Protein AF-A0A7S3XJZ7-F1 (afdb_monomer_lite)

Secondary structure (DSSP, 8-state):
-EEEEEEEESEEEEEEE-S--SSPP--HHHIIIIIEEEEEEESSEEEEEEE-SS--GGG---SEEEEEE-SS-EEEEEEES-TTT-EEEEEEE--S-----S--SS---TTS-GGG----TTS---PPP-

Radius of gyration: 18.05 Å; chains: 1; bounding box: 37×37×52 Å

Sequence (130 aa):
MGGVVLVKKGKVMIHVMHDFTVKPIRTQKFIDCDWLRMKEAETPFTNYTVFVTNPPADLDLRSIHTHGFNDKMAGHYHYDTTPLRVEYECYLQLADSIYRVDRAPQEADFQMDIRSRESNTTAKSWTPEP

pLDDT: mean 88.68, std 15.03, range [42.38, 98.75]

Foldseek 3Di:
DWDKKWWAAAKFKFWDFDPDDPDDDQDPCCVVPPGIDIDIGGDRKMKIKDADDPDDPVLPDDRIWMWIDDPPDTHTTDGGPGVVIIDMDDDDDDDPDDDRDPDDPDDDDSPDDPVPDPDPPPPPPDDDDD

Structure (mmCIF, N/CA/C/O backbone):
data_AF-A0A7S3XJZ7-F1
#
_entry.id   AF-A0A7S3XJZ7-F1
#
loop_
_atom_site.group_PDB
_atom_site.id
_atom_site.type_symbol
_atom_site.label_atom_id
_atom_site.label_alt_id
_atom_site.label_comp_id
_atom_site.label_asym_id
_atom_site.label_entity_id
_atom_site.label_seq_id
_atom_site.pdbx_PDB_ins_code
_atom_site.Cartn_x
_atom_site.Cartn_y
_atom_site.Cartn_z
_atom_site.occupancy
_atom_site.B_iso_or_equiv
_atom_site.auth_seq_id
_atom_site.auth_comp_id
_atom_site.auth_asym_id
_atom_site.auth_atom_id
_atom_site.pdbx_PDB_model_num
ATOM 1 N N . MET A 1 1 ? -2.131 -14.063 -1.229 1.00 95.50 1 MET A N 1
ATOM 2 C CA . MET A 1 1 ? -3.218 -13.899 -0.240 1.00 95.50 1 MET A CA 1
ATOM 3 C C . MET A 1 1 ? -3.886 -12.564 -0.507 1.00 95.50 1 MET A C 1
ATOM 5 O O . MET A 1 1 ? -3.226 -11.651 -0.995 1.00 95.50 1 MET A O 1
ATOM 9 N N . GLY A 1 2 ? -5.173 -12.441 -0.218 1.00 97.94 2 GLY A N 1
ATOM 10 C CA . GLY A 1 2 ? -5.851 -11.155 -0.286 1.00 97.94 2 GLY A CA 1
ATOM 11 C C . GLY A 1 2 ? -7.167 -11.172 0.470 1.00 97.94 2 GLY A C 1
ATOM 12 O O . GLY A 1 2 ? -7.586 -12.214 0.975 1.00 97.94 2 GLY A O 1
ATOM 13 N N . GLY A 1 3 ? -7.798 -10.011 0.566 1.00 98.31 3 GLY A N 1
ATOM 14 C CA . GLY A 1 3 ? -9.083 -9.863 1.233 1.00 98.31 3 GLY A CA 1
ATOM 15 C C . GLY A 1 3 ? -9.304 -8.448 1.739 1.00 98.31 3 GLY A C 1
ATOM 16 O O . GLY A 1 3 ? -8.773 -7.487 1.176 1.00 98.31 3 GLY A O 1
ATOM 17 N N . VAL A 1 4 ? -10.097 -8.335 2.800 1.00 98.62 4 VAL A N 1
ATOM 18 C CA . VAL A 1 4 ? -10.524 -7.058 3.374 1.00 98.62 4 VAL A CA 1
ATOM 19 C C . VAL A 1 4 ? -9.865 -6.848 4.731 1.00 98.62 4 VAL A C 1
ATOM 21 O O . VAL A 1 4 ? -9.832 -7.754 5.562 1.00 98.62 4 VAL A O 1
ATOM 24 N N . VAL A 1 5 ? -9.364 -5.637 4.964 1.00 98.50 5 VAL A N 1
ATOM 25 C CA . VAL A 1 5 ? -8.809 -5.191 6.244 1.00 98.50 5 VAL A CA 1
ATOM 26 C C . VAL A 1 5 ? -9.515 -3.910 6.669 1.00 98.50 5 VAL A C 1
ATOM 28 O O . VAL A 1 5 ? -9.331 -2.855 6.062 1.00 98.50 5 VAL A O 1
ATOM 31 N N . LEU A 1 6 ? -10.313 -3.991 7.726 1.00 98.69 6 LEU A N 1
ATOM 32 C CA . LEU A 1 6 ? -10.953 -2.848 8.357 1.00 98.69 6 LEU A CA 1
ATOM 33 C C . LEU A 1 6 ? -10.039 -2.282 9.445 1.00 98.69 6 LEU A C 1
ATOM 35 O O . LEU A 1 6 ? -9.756 -2.950 10.438 1.00 98.69 6 LEU A O 1
ATOM 39 N N . VAL A 1 7 ? -9.619 -1.027 9.294 1.00 98.56 7 VAL A N 1
ATOM 40 C CA . VAL A 1 7 ? -8.995 -0.270 10.385 1.00 98.56 7 VAL A CA 1
ATOM 41 C C . VAL A 1 7 ? -10.118 0.359 11.197 1.00 98.56 7 VAL A C 1
ATOM 43 O O . VAL A 1 7 ? -10.741 1.321 10.752 1.00 98.56 7 VAL A O 1
ATOM 46 N N . LYS A 1 8 ? -10.425 -0.216 12.361 1.00 98.31 8 LYS A N 1
ATOM 47 C CA . LYS A 1 8 ? -11.577 0.156 13.201 1.00 98.31 8 LYS A CA 1
ATOM 48 C C . LYS A 1 8 ? -11.336 1.438 13.984 1.00 98.31 8 LYS A C 1
ATOM 50 O O . LYS A 1 8 ? -12.266 2.215 14.184 1.00 98.31 8 LYS A O 1
ATOM 55 N N . LYS A 1 9 ? -10.100 1.633 14.450 1.00 98.12 9 LYS A N 1
ATOM 56 C CA . LYS A 1 9 ? -9.674 2.785 15.252 1.00 98.12 9 LYS A CA 1
ATOM 57 C C . LYS A 1 9 ? -8.309 3.274 14.807 1.00 98.12 9 LYS A C 1
ATOM 59 O O . LYS A 1 9 ? -7.492 2.497 14.320 1.00 98.12 9 LYS A O 1
ATOM 64 N N . GLY A 1 10 ? -8.055 4.555 15.049 1.00 97.62 10 GLY A N 1
ATOM 65 C CA . GLY A 1 10 ? -6.806 5.215 14.705 1.00 97.62 10 GLY A CA 1
ATOM 66 C C . GLY A 1 10 ? -6.922 6.069 13.449 1.00 97.62 10 GLY A C 1
ATOM 67 O O . GLY A 1 10 ? -7.995 6.588 13.142 1.00 97.62 10 GLY A O 1
ATOM 68 N N . LYS A 1 11 ? -5.804 6.243 12.755 1.00 98.38 11 LYS A N 1
ATOM 69 C CA . LYS A 1 11 ? -5.710 6.991 11.503 1.00 98.38 11 LYS A CA 1
ATOM 70 C C . LYS A 1 11 ? -4.736 6.311 10.564 1.00 98.38 11 LYS A C 1
ATOM 72 O O . LYS A 1 11 ? -3.843 5.596 11.018 1.00 98.38 11 LYS A O 1
ATOM 77 N N . VAL A 1 12 ? -4.900 6.554 9.272 1.00 98.44 12 VAL A N 1
ATOM 78 C CA . VAL A 1 12 ? -4.075 5.944 8.230 1.00 98.44 12 VAL A CA 1
ATOM 79 C C . VAL A 1 12 ? -3.476 7.003 7.322 1.00 98.44 12 VAL A C 1
ATOM 81 O O . VAL A 1 12 ? -4.133 7.984 6.979 1.00 98.44 12 VAL A O 1
ATOM 84 N N . MET A 1 13 ? -2.229 6.796 6.916 1.00 98.50 13 MET A N 1
ATOM 85 C CA . MET A 1 13 ? -1.606 7.552 5.842 1.00 98.50 13 MET A CA 1
ATOM 86 C C . MET A 1 13 ? -1.963 6.893 4.513 1.00 98.50 13 MET A C 1
ATOM 88 O O . MET A 1 13 ? -1.696 5.708 4.300 1.00 98.50 13 MET A O 1
ATOM 92 N N . ILE A 1 14 ? -2.548 7.675 3.614 1.00 98.44 14 ILE A N 1
ATOM 93 C CA . ILE A 1 14 ? -2.873 7.265 2.252 1.00 98.44 14 ILE A CA 1
ATOM 94 C C . ILE A 1 14 ? -2.269 8.233 1.243 1.00 98.44 14 ILE A C 1
ATOM 96 O O . ILE A 1 14 ? -1.916 9.364 1.578 1.00 98.44 14 ILE A O 1
ATOM 100 N N . HIS A 1 15 ? -2.198 7.811 -0.013 1.00 98.06 15 HIS A N 1
ATOM 101 C CA . HIS A 1 15 ? -1.905 8.712 -1.117 1.00 98.06 15 HIS A CA 1
ATOM 102 C C . HIS A 1 15 ? -2.910 8.586 -2.255 1.00 98.06 15 HIS A C 1
ATOM 104 O O . HIS A 1 15 ? -3.511 7.533 -2.476 1.00 98.06 15 HIS A O 1
ATOM 110 N N . VAL A 1 16 ? -3.035 9.670 -3.014 1.00 97.56 16 VAL A N 1
ATOM 111 C CA . VAL A 1 16 ? -3.674 9.686 -4.331 1.00 97.56 16 VAL A CA 1
ATOM 112 C C . VAL A 1 16 ? -2.664 10.240 -5.332 1.00 97.56 16 VAL A C 1
ATOM 114 O O . VAL A 1 16 ? -1.893 11.147 -5.008 1.00 97.56 16 VAL A O 1
ATOM 117 N N . MET A 1 17 ? -2.634 9.670 -6.533 1.00 94.75 17 MET A N 1
ATOM 118 C CA . MET A 1 17 ? -1.783 10.164 -7.615 1.00 94.75 17 MET A CA 1
ATOM 119 C C . MET A 1 17 ? -2.316 11.505 -8.135 1.00 94.75 17 MET A C 1
ATOM 121 O O . MET A 1 17 ? -3.528 11.706 -8.219 1.00 94.75 17 MET A O 1
ATOM 125 N N . HIS A 1 18 ? -1.420 12.425 -8.486 1.00 92.31 18 HIS A N 1
ATOM 126 C CA . HIS A 1 18 ? -1.781 13.592 -9.290 1.00 92.31 18 HIS A CA 1
ATOM 127 C C . HIS A 1 18 ? -1.967 13.178 -10.762 1.00 92.31 18 HIS A C 1
ATOM 129 O O . HIS A 1 18 ? -1.545 12.094 -11.167 1.00 92.31 18 HIS A O 1
ATOM 135 N N . ASP A 1 19 ? -2.543 14.063 -11.577 1.00 92.81 19 ASP A N 1
ATOM 136 C CA . ASP A 1 19 ? -2.458 14.030 -13.041 1.00 92.81 19 ASP A CA 1
ATOM 137 C C . ASP A 1 19 ? -1.077 13.591 -13.545 1.00 92.81 19 ASP A C 1
ATOM 139 O O . ASP A 1 19 ? -0.034 13.890 -12.947 1.00 92.81 19 ASP A O 1
ATOM 143 N N . PHE A 1 20 ? -1.080 12.899 -14.682 1.00 90.75 20 PHE A N 1
ATOM 144 C CA . PHE A 1 20 ? 0.146 12.461 -15.329 1.00 90.75 20 PHE A CA 1
ATOM 145 C C . PHE A 1 20 ? 1.053 13.643 -15.670 1.00 90.75 20 PHE A C 1
ATOM 147 O O . PHE A 1 20 ? 0.615 14.714 -16.094 1.00 90.75 20 PHE A O 1
ATOM 154 N N . THR A 1 21 ? 2.353 13.429 -15.502 1.00 89.19 21 THR A N 1
ATOM 155 C CA . THR A 1 21 ? 3.352 14.444 -15.800 1.00 89.19 21 THR A CA 1
ATOM 156 C C . THR A 1 21 ? 3.565 14.569 -17.306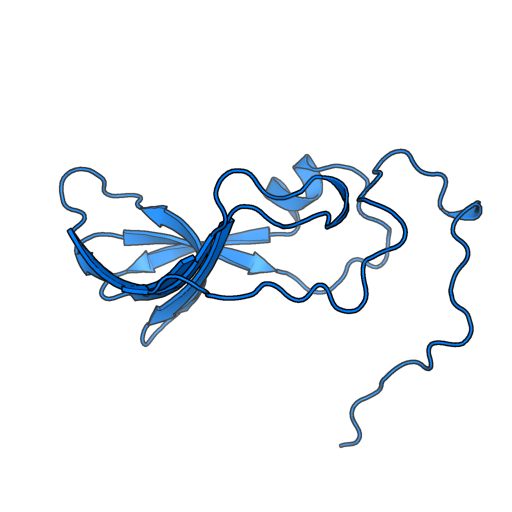 1.00 89.19 21 THR A C 1
ATOM 158 O O . THR A 1 21 ? 3.654 13.579 -18.027 1.00 89.19 21 THR A O 1
ATOM 161 N N . VAL A 1 22 ? 3.731 15.802 -17.792 1.00 88.62 22 VAL A N 1
ATOM 162 C CA . VAL A 1 22 ? 4.078 16.060 -19.204 1.00 88.62 22 VAL A CA 1
ATOM 163 C C . VAL A 1 22 ? 5.496 15.576 -19.525 1.00 88.62 22 VAL A C 1
ATOM 165 O O . VAL A 1 22 ? 5.791 15.145 -20.637 1.00 88.62 22 VAL A O 1
ATOM 168 N N . LYS A 1 23 ? 6.399 15.662 -18.543 1.00 86.31 23 LYS A N 1
ATOM 169 C CA . LYS A 1 23 ? 7.779 15.184 -18.654 1.00 86.31 23 LYS A CA 1
ATOM 170 C C . LYS A 1 23 ? 7.927 13.853 -17.918 1.00 86.31 23 LYS A C 1
ATOM 172 O O . LYS A 1 23 ? 7.256 13.657 -16.906 1.00 86.31 23 LYS A O 1
ATOM 177 N N . PRO A 1 24 ? 8.823 12.962 -18.368 1.00 87.25 24 PRO A N 1
ATOM 178 C CA . PRO A 1 24 ? 9.092 11.715 -17.663 1.00 87.25 24 PRO A CA 1
ATOM 179 C C . PRO A 1 24 ? 9.551 11.977 -16.234 1.00 87.25 24 PRO A C 1
ATOM 181 O O . PRO A 1 24 ? 10.362 12.875 -15.994 1.00 87.25 24 PRO A O 1
ATOM 184 N N . ILE A 1 25 ? 9.076 11.153 -15.308 1.00 88.75 25 ILE A N 1
ATOM 185 C CA . ILE A 1 25 ? 9.571 11.140 -13.938 1.00 88.75 25 ILE A CA 1
ATOM 186 C C . ILE A 1 25 ? 10.964 10.502 -13.933 1.00 88.75 25 ILE A C 1
ATOM 188 O O . ILE A 1 25 ? 11.171 9.435 -14.506 1.00 88.75 25 ILE A O 1
ATOM 192 N N . ARG A 1 26 ? 11.931 11.188 -13.319 1.00 89.25 26 ARG A N 1
ATOM 193 C CA . ARG A 1 26 ? 13.358 10.818 -13.345 1.00 89.25 26 ARG A CA 1
ATOM 194 C C . ARG A 1 26 ? 13.924 10.430 -11.987 1.00 89.25 26 ARG A C 1
ATOM 196 O O . ARG A 1 26 ? 15.106 10.132 -11.898 1.00 89.25 26 ARG A O 1
ATOM 203 N N . THR A 1 27 ? 13.137 10.495 -10.918 1.00 91.19 27 THR A N 1
ATOM 204 C CA . THR A 1 27 ? 13.597 10.102 -9.584 1.00 91.19 27 THR A CA 1
ATOM 205 C C . THR A 1 27 ? 12.441 9.569 -8.753 1.00 91.19 27 THR A C 1
ATOM 207 O O . THR A 1 27 ? 11.316 10.060 -8.859 1.00 91.19 27 THR A O 1
ATOM 210 N N . GLN A 1 28 ? 12.746 8.627 -7.860 1.00 91.88 28 GLN A N 1
ATOM 211 C CA . GLN A 1 28 ? 11.802 8.179 -6.838 1.00 91.88 28 GLN A CA 1
ATOM 212 C C . GLN A 1 28 ? 11.394 9.336 -5.914 1.00 91.88 28 GLN A C 1
ATOM 214 O O . GLN A 1 28 ? 10.224 9.489 -5.589 1.00 91.88 28 GLN A O 1
ATOM 219 N N . LYS A 1 29 ? 12.337 10.228 -5.580 1.00 94.12 29 LYS A N 1
ATOM 220 C CA . LYS A 1 29 ? 12.064 11.417 -4.763 1.00 94.12 29 LYS A CA 1
ATOM 221 C C . LYS A 1 29 ? 10.954 12.293 -5.352 1.00 94.12 29 LYS A C 1
ATOM 223 O O . LYS A 1 29 ? 10.117 12.774 -4.601 1.00 94.12 29 LYS A O 1
ATOM 228 N N . PHE A 1 30 ? 10.928 12.485 -6.671 1.00 94.00 30 PHE A N 1
ATOM 229 C CA . PHE A 1 30 ? 9.863 13.259 -7.310 1.00 94.00 30 PHE A CA 1
ATOM 230 C C . PHE A 1 30 ? 8.493 12.583 -7.149 1.00 94.00 30 PHE A C 1
ATOM 232 O O . PHE A 1 30 ? 7.501 13.258 -6.891 1.00 94.00 30 PHE A O 1
ATOM 239 N N . ILE A 1 31 ? 8.434 11.249 -7.256 1.00 93.94 31 ILE A N 1
ATOM 240 C CA . ILE A 1 31 ? 7.205 10.485 -6.990 1.00 93.94 31 ILE A CA 1
ATOM 241 C C . ILE A 1 31 ? 6.739 10.766 -5.561 1.00 93.94 31 ILE A C 1
ATOM 243 O O . ILE A 1 31 ? 5.620 11.233 -5.361 1.00 93.94 31 ILE A O 1
ATOM 247 N N . ASP A 1 32 ? 7.618 10.534 -4.590 1.00 93.19 32 ASP A N 1
ATOM 248 C CA . ASP A 1 32 ? 7.256 10.523 -3.174 1.00 93.19 32 ASP A CA 1
ATOM 249 C C . ASP A 1 32 ? 6.973 11.922 -2.608 1.00 93.19 32 ASP A C 1
ATOM 251 O O . ASP A 1 32 ? 6.124 12.069 -1.730 1.00 93.19 32 ASP A O 1
ATOM 255 N N . CYS A 1 33 ? 7.691 12.947 -3.077 1.00 91.88 33 CYS A N 1
ATOM 256 C CA . CYS A 1 33 ? 7.621 14.300 -2.521 1.00 91.88 33 CYS A CA 1
ATOM 257 C C . CYS A 1 33 ? 6.744 15.260 -3.330 1.00 91.88 33 CYS A C 1
ATOM 259 O O . CYS A 1 33 ? 6.134 16.147 -2.736 1.00 91.88 33 CYS A O 1
ATOM 261 N N . ASP A 1 34 ? 6.699 15.112 -4.658 1.00 93.19 34 ASP A N 1
ATOM 262 C CA . ASP A 1 34 ? 6.140 16.139 -5.547 1.00 93.19 34 ASP A CA 1
ATOM 263 C C . ASP A 1 34 ? 4.883 15.668 -6.295 1.00 93.19 34 ASP A C 1
ATOM 265 O O . ASP A 1 34 ? 3.996 16.475 -6.581 1.00 93.19 34 ASP A O 1
ATOM 269 N N . TRP A 1 35 ? 4.783 14.374 -6.619 1.00 94.69 35 TRP A N 1
ATOM 270 C CA . TRP A 1 35 ? 3.679 13.838 -7.423 1.00 94.69 35 TRP A CA 1
ATOM 271 C C . TRP A 1 35 ? 2.583 13.166 -6.591 1.00 94.69 35 TRP A C 1
ATOM 273 O O . TRP A 1 35 ? 1.395 13.379 -6.844 1.00 94.69 35 TRP A O 1
ATOM 283 N N . LEU A 1 36 ? 2.949 12.365 -5.588 1.00 96.44 36 LEU A N 1
ATOM 284 C CA . LEU A 1 36 ? 1.974 11.717 -4.718 1.00 96.44 36 LEU A CA 1
ATOM 285 C C . LEU A 1 36 ? 1.405 12.707 -3.698 1.00 96.44 36 LEU A C 1
ATOM 287 O O . LEU A 1 36 ? 2.122 13.355 -2.938 1.00 96.44 36 LEU A O 1
ATOM 291 N N . ARG A 1 37 ? 0.074 12.791 -3.633 1.00 96.19 37 ARG A N 1
ATOM 292 C CA . ARG A 1 37 ? -0.626 13.621 -2.650 1.00 96.19 37 ARG A CA 1
ATOM 293 C C . ARG A 1 37 ? -0.914 12.794 -1.402 1.00 96.19 37 ARG A C 1
ATOM 295 O O . ARG A 1 37 ? -1.924 12.093 -1.343 1.00 96.19 37 ARG A O 1
ATOM 302 N N . MET A 1 38 ? -0.033 12.901 -0.411 1.00 97.19 38 MET A N 1
ATOM 303 C CA . MET A 1 38 ? -0.183 12.238 0.888 1.00 97.19 38 MET A CA 1
ATOM 304 C C . MET A 1 38 ? -1.304 12.887 1.715 1.00 97.19 38 MET A C 1
ATOM 306 O O . MET A 1 38 ? -1.428 14.117 1.767 1.00 97.19 38 MET A O 1
ATOM 310 N N . LYS A 1 39 ? -2.135 12.066 2.360 1.00 97.38 39 LYS A N 1
ATOM 311 C CA . LYS A 1 39 ? -3.252 12.482 3.216 1.00 97.38 39 LYS A CA 1
ATOM 312 C C . LYS A 1 39 ? -3.386 11.540 4.404 1.00 97.38 39 LYS A C 1
ATOM 314 O O . LYS A 1 39 ? -3.310 10.328 4.252 1.00 97.38 39 LYS A O 1
ATOM 319 N N . GLU A 1 40 ? -3.648 12.107 5.574 1.00 98.25 40 GLU A N 1
ATOM 320 C CA . GLU A 1 40 ? -4.071 11.334 6.738 1.00 98.25 40 GLU A CA 1
ATOM 321 C C . GLU A 1 40 ? -5.602 11.209 6.724 1.00 98.25 40 GLU A C 1
ATOM 323 O O . GLU A 1 40 ? -6.303 12.221 6.658 1.00 98.25 40 GLU A O 1
ATOM 328 N N . ALA A 1 41 ? -6.112 9.979 6.763 1.00 98.19 41 ALA A N 1
ATOM 329 C CA . ALA A 1 41 ? -7.536 9.671 6.804 1.00 98.19 41 ALA A CA 1
ATOM 330 C C . ALA A 1 41 ? -7.944 9.113 8.175 1.00 98.19 41 ALA A C 1
ATOM 332 O O . ALA A 1 41 ? -7.209 8.355 8.813 1.00 98.19 41 ALA A O 1
ATOM 333 N N . GLU A 1 42 ? -9.143 9.490 8.617 1.00 98.12 42 GLU A N 1
ATOM 334 C CA . GLU A 1 42 ? -9.751 8.988 9.851 1.00 98.12 42 GLU A CA 1
ATOM 335 C C . GLU A 1 42 ? -10.330 7.577 9.663 1.00 98.12 42 GLU A C 1
ATOM 337 O O . GLU A 1 42 ? -10.656 7.155 8.552 1.00 98.12 42 GLU A O 1
ATOM 342 N N . THR A 1 43 ? -10.495 6.860 10.771 1.00 97.69 43 THR A N 1
ATOM 343 C CA . THR A 1 43 ? -11.149 5.543 10.812 1.00 97.69 43 THR A CA 1
ATOM 344 C C . THR A 1 43 ? -12.642 5.673 11.175 1.00 97.69 43 THR A C 1
ATOM 346 O O . THR A 1 43 ? -13.030 6.696 11.747 1.00 97.69 43 THR A O 1
ATOM 349 N N . PRO A 1 44 ? -13.505 4.687 10.854 1.00 98.25 44 PRO A N 1
ATOM 350 C CA . PRO A 1 44 ? -13.203 3.405 10.211 1.00 98.25 44 PRO A CA 1
ATOM 351 C C . PRO A 1 44 ? -12.723 3.560 8.762 1.00 98.25 44 PRO A C 1
ATOM 353 O O . PRO A 1 44 ? -13.205 4.426 8.037 1.00 98.25 44 PRO A O 1
ATOM 356 N N . PHE A 1 45 ? -11.756 2.738 8.348 1.00 98.69 45 PHE A N 1
ATOM 357 C CA . PHE A 1 45 ? -11.211 2.752 6.986 1.00 98.69 45 PHE A CA 1
ATOM 358 C C . PHE A 1 45 ? -11.115 1.327 6.436 1.00 98.69 45 PHE A C 1
ATOM 360 O O . PHE A 1 45 ? -10.413 0.483 6.997 1.00 98.69 45 PHE A O 1
ATOM 367 N N . THR A 1 46 ? -11.833 1.054 5.349 1.00 98.75 46 THR A N 1
ATOM 368 C CA . THR A 1 46 ? -11.923 -0.277 4.741 1.00 98.75 46 THR A CA 1
ATOM 369 C C . THR A 1 46 ? -10.878 -0.408 3.650 1.00 98.75 46 THR A C 1
ATOM 371 O O . THR A 1 46 ? -10.899 0.343 2.678 1.00 98.75 46 THR A O 1
ATOM 374 N N . ASN A 1 47 ? -9.984 -1.383 3.779 1.00 98.62 47 ASN A N 1
ATOM 375 C CA . ASN A 1 47 ? -8.953 -1.673 2.794 1.00 98.62 47 ASN A CA 1
ATOM 376 C C . ASN A 1 47 ? -9.217 -2.993 2.079 1.00 98.62 47 ASN A C 1
ATOM 378 O O . ASN A 1 47 ? -9.616 -3.975 2.700 1.00 98.62 47 ASN A O 1
ATOM 382 N N . TYR A 1 48 ? -8.878 -3.032 0.799 1.00 98.56 48 TYR A N 1
ATOM 383 C CA . TYR A 1 48 ? -8.674 -4.241 0.021 1.00 98.56 48 TYR A CA 1
ATOM 384 C C . TYR A 1 48 ? -7.177 -4.430 -0.171 1.00 98.56 48 TYR A C 1
ATOM 386 O O . TYR A 1 48 ? -6.492 -3.550 -0.701 1.00 98.56 48 TYR A O 1
ATOM 394 N N . THR A 1 49 ? -6.667 -5.568 0.283 1.00 98.31 49 THR A N 1
ATOM 395 C CA . THR A 1 49 ? -5.238 -5.875 0.240 1.00 98.31 49 THR A CA 1
ATOM 396 C C . THR A 1 49 ? -4.974 -7.115 -0.593 1.00 98.31 49 THR A C 1
ATOM 398 O O . THR A 1 49 ? -5.726 -8.093 -0.539 1.00 98.31 49 THR A O 1
ATOM 401 N N . VAL A 1 50 ? -3.883 -7.075 -1.352 1.00 97.94 50 VAL A N 1
ATOM 402 C CA . VAL A 1 50 ? -3.292 -8.234 -2.014 1.00 97.94 50 VAL A CA 1
ATOM 403 C C . VAL A 1 50 ? -1.811 -8.249 -1.679 1.00 97.94 50 VAL A C 1
ATOM 405 O O . VAL A 1 50 ? -1.122 -7.235 -1.809 1.00 97.94 50 VAL A O 1
ATOM 408 N N . PHE A 1 51 ? -1.315 -9.404 -1.249 1.00 96.38 51 PHE A N 1
ATOM 409 C CA . PHE A 1 51 ? 0.104 -9.598 -0.999 1.00 96.38 51 PHE A CA 1
ATOM 410 C C . PHE A 1 51 ? 0.549 -11.027 -1.300 1.00 96.38 51 PHE A C 1
ATOM 412 O O . PHE A 1 51 ? -0.211 -11.998 -1.181 1.00 96.38 51 PHE A O 1
ATOM 419 N N . VAL A 1 52 ? 1.808 -11.149 -1.704 1.00 95.62 52 VAL A N 1
ATOM 420 C CA . VAL A 1 52 ? 2.460 -12.405 -2.066 1.00 95.62 52 VAL A CA 1
ATOM 421 C C . VAL A 1 52 ? 3.765 -12.530 -1.291 1.00 95.62 52 VAL A C 1
ATOM 423 O O . VAL A 1 52 ? 4.597 -11.627 -1.276 1.00 95.62 52 VAL A O 1
ATOM 426 N N . THR A 1 53 ? 3.940 -13.664 -0.622 1.00 92.94 53 THR A N 1
ATOM 427 C CA . THR A 1 53 ? 5.199 -14.019 0.030 1.00 92.94 53 THR A CA 1
ATOM 428 C C . THR A 1 53 ? 6.038 -14.836 -0.939 1.00 92.94 53 THR A C 1
ATOM 430 O O . THR A 1 53 ? 5.528 -15.805 -1.496 1.00 92.94 53 THR A O 1
ATOM 433 N N . ASN A 1 54 ? 7.311 -14.474 -1.103 1.00 89.25 54 ASN A N 1
ATOM 434 C CA . ASN A 1 54 ? 8.253 -15.154 -1.998 1.00 89.25 54 ASN A CA 1
ATOM 435 C C . ASN A 1 54 ? 7.741 -15.282 -3.455 1.00 89.25 54 ASN A C 1
ATOM 437 O O . ASN A 1 54 ? 7.553 -16.401 -3.940 1.00 89.25 54 ASN A O 1
ATOM 441 N N . PRO A 1 55 ? 7.450 -14.159 -4.146 1.00 87.56 55 PRO A N 1
ATOM 442 C CA . PRO A 1 55 ? 6.953 -14.206 -5.517 1.00 87.56 55 PRO A CA 1
ATOM 443 C C . PRO A 1 55 ? 7.989 -14.830 -6.470 1.00 87.56 55 PRO A C 1
ATOM 445 O O . PRO A 1 55 ? 9.182 -14.547 -6.333 1.00 87.56 55 PRO A O 1
ATOM 448 N N . PRO A 1 56 ? 7.559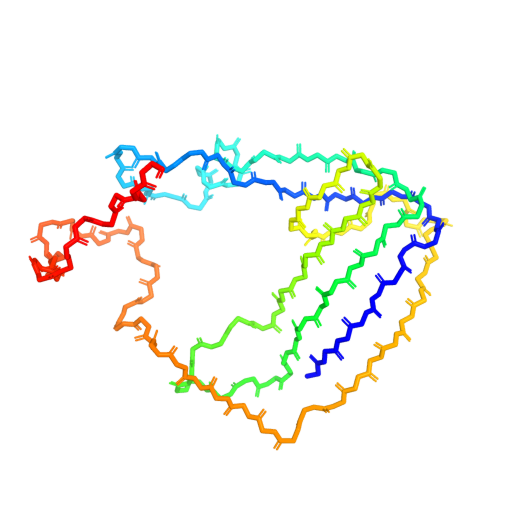 -15.631 -7.463 1.00 86.00 56 PRO A N 1
ATOM 449 C CA . PRO A 1 56 ? 8.434 -16.070 -8.545 1.00 86.00 56 PRO A CA 1
ATOM 450 C C . PRO A 1 56 ? 9.050 -14.872 -9.281 1.00 86.00 56 PRO A C 1
ATOM 452 O O . PRO A 1 56 ? 8.343 -13.930 -9.648 1.00 86.00 56 PRO A O 1
ATOM 455 N N . ALA A 1 57 ? 10.369 -14.901 -9.482 1.00 83.50 57 ALA A N 1
ATOM 456 C CA . ALA A 1 57 ? 11.118 -13.780 -10.057 1.00 83.50 57 ALA A CA 1
ATOM 457 C C . ALA A 1 57 ? 10.734 -13.474 -11.518 1.00 83.50 57 ALA A C 1
ATOM 459 O O . ALA A 1 57 ? 10.821 -12.334 -11.960 1.00 83.50 57 ALA A O 1
ATOM 460 N N . ASP A 1 58 ? 10.277 -14.475 -12.266 1.00 85.62 58 ASP A N 1
ATOM 461 C CA . ASP A 1 58 ? 9.867 -14.364 -13.667 1.00 85.62 58 ASP A CA 1
ATOM 462 C C . ASP A 1 58 ? 8.538 -13.617 -13.866 1.00 85.62 58 ASP A C 1
ATOM 464 O O . ASP A 1 58 ? 8.262 -13.122 -14.964 1.00 85.62 58 ASP A O 1
ATOM 468 N N . LEU A 1 59 ? 7.730 -13.501 -12.809 1.00 88.62 59 LEU A N 1
ATOM 469 C CA . LEU A 1 59 ? 6.415 -12.868 -12.871 1.00 88.62 59 LEU A CA 1
ATOM 470 C C . LEU A 1 59 ? 6.435 -11.358 -12.609 1.00 88.62 59 LEU A C 1
ATOM 472 O O . LEU A 1 59 ? 5.439 -10.704 -12.933 1.00 88.62 59 LEU A O 1
ATOM 476 N N . ASP A 1 60 ? 7.530 -10.810 -12.064 1.00 89.25 60 ASP A N 1
ATOM 477 C CA . ASP A 1 60 ? 7.676 -9.376 -11.756 1.00 89.25 60 ASP A CA 1
ATOM 478 C C . ASP A 1 60 ? 6.423 -8.819 -11.042 1.00 89.25 60 ASP A C 1
ATOM 480 O O . ASP A 1 60 ? 5.617 -8.052 -11.588 1.00 89.25 60 ASP A O 1
ATOM 484 N N . LEU A 1 61 ? 6.172 -9.355 -9.842 1.00 91.25 61 LEU A N 1
ATOM 485 C CA . LEU A 1 61 ? 4.975 -9.071 -9.053 1.00 91.25 61 LEU A CA 1
ATOM 486 C C . LEU A 1 61 ? 5.223 -7.959 -8.035 1.00 91.25 61 LEU A C 1
ATOM 488 O O . LEU A 1 61 ? 6.252 -7.911 -7.363 1.00 91.25 61 LEU A O 1
ATOM 492 N N . ARG A 1 62 ? 4.197 -7.134 -7.808 1.00 92.44 62 ARG A N 1
ATOM 493 C CA . ARG A 1 62 ? 4.151 -6.223 -6.663 1.00 92.44 62 ARG A CA 1
ATOM 494 C C . ARG A 1 62 ? 3.852 -7.019 -5.388 1.00 92.44 62 ARG A C 1
ATOM 496 O O . ARG A 1 62 ? 2.754 -7.547 -5.237 1.00 92.44 62 ARG A O 1
ATOM 503 N N . SER A 1 63 ? 4.811 -7.076 -4.462 1.00 92.88 63 SER A N 1
ATOM 504 C CA . SER A 1 63 ? 4.714 -7.928 -3.262 1.00 92.88 63 SER A CA 1
ATOM 505 C C . SER A 1 63 ? 3.549 -7.589 -2.333 1.00 92.88 63 SER A C 1
ATOM 507 O O . SER A 1 63 ? 2.972 -8.488 -1.727 1.00 92.88 63 SER A O 1
ATOM 509 N N . ILE A 1 64 ? 3.204 -6.306 -2.210 1.00 95.94 64 ILE A N 1
ATOM 510 C CA . ILE A 1 64 ? 2.065 -5.826 -1.426 1.00 95.94 64 ILE A CA 1
ATOM 511 C C . ILE A 1 64 ? 1.457 -4.600 -2.096 1.00 95.94 64 ILE A C 1
ATOM 513 O O . ILE A 1 64 ? 2.171 -3.686 -2.525 1.00 95.94 64 ILE A O 1
ATOM 517 N N . HIS A 1 65 ? 0.131 -4.588 -2.180 1.00 97.94 65 HIS A N 1
ATOM 518 C CA . HIS A 1 65 ? -0.624 -3.459 -2.695 1.00 97.94 65 HIS A CA 1
ATOM 519 C C . HIS A 1 65 ? -1.978 -3.387 -1.993 1.00 97.94 65 HIS A C 1
ATOM 521 O O . HIS A 1 65 ? -2.770 -4.329 -2.050 1.00 97.94 65 HIS A O 1
ATOM 527 N N . THR A 1 66 ? -2.240 -2.260 -1.334 1.00 98.62 66 THR A N 1
ATOM 528 C CA . THR A 1 66 ? -3.443 -2.068 -0.520 1.00 98.62 66 THR A CA 1
ATOM 529 C C . THR A 1 66 ? -4.079 -0.733 -0.861 1.00 98.62 66 THR A C 1
ATOM 531 O O . THR A 1 66 ? -3.437 0.310 -0.764 1.00 98.62 66 THR A O 1
ATOM 534 N N . HIS A 1 67 ? -5.341 -0.754 -1.273 1.00 98.62 67 HIS A N 1
ATOM 535 C CA . HIS A 1 67 ? -6.151 0.448 -1.472 1.00 98.62 67 HIS A CA 1
ATOM 536 C C . HIS A 1 67 ? -7.337 0.401 -0.520 1.00 98.62 67 HIS A C 1
ATOM 538 O O . HIS A 1 67 ? -7.803 -0.677 -0.165 1.00 98.62 67 HIS A O 1
ATOM 544 N N . GLY A 1 68 ? -7.859 1.554 -0.131 1.00 98.38 68 GLY A N 1
ATOM 545 C CA . GLY A 1 68 ? -9.014 1.597 0.749 1.00 98.38 68 GLY A CA 1
ATOM 546 C C . GLY A 1 68 ? -9.776 2.901 0.675 1.00 98.38 68 GLY A C 1
ATOM 547 O O . GLY A 1 68 ? -9.427 3.806 -0.089 1.00 98.38 68 GLY A O 1
ATOM 548 N N . PHE A 1 69 ? -10.844 2.965 1.460 1.00 98.69 69 PHE A N 1
ATOM 549 C CA . PHE A 1 69 ? -11.755 4.095 1.500 1.00 98.69 69 PHE A CA 1
ATOM 550 C C . PHE A 1 69 ? -12.535 4.175 2.818 1.00 98.69 69 PHE A C 1
ATOM 552 O O . PHE A 1 69 ? -12.639 3.210 3.580 1.00 98.69 69 PHE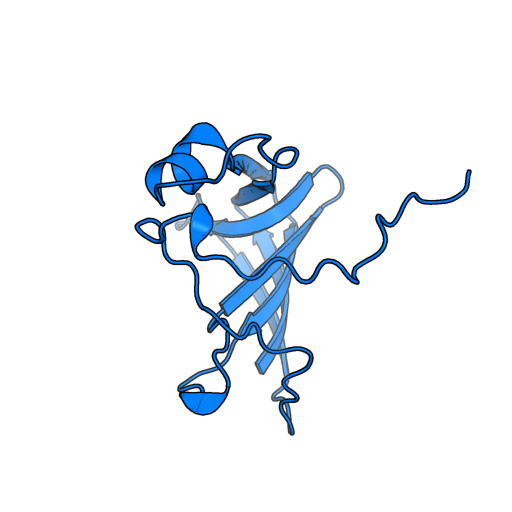 A O 1
ATOM 559 N N . ASN A 1 70 ? -13.120 5.345 3.047 1.00 97.94 70 ASN A N 1
ATOM 560 C CA . ASN A 1 70 ? -14.201 5.612 3.987 1.00 97.94 70 ASN A CA 1
ATOM 561 C C . ASN A 1 70 ? -15.175 6.627 3.352 1.00 97.94 70 ASN A C 1
ATOM 563 O O . ASN A 1 70 ? -15.050 6.961 2.174 1.00 97.94 70 ASN A O 1
ATOM 567 N N . ASP A 1 71 ? -16.103 7.171 4.138 1.00 97.00 71 ASP A N 1
ATOM 568 C CA . ASP A 1 71 ? -17.121 8.114 3.650 1.00 97.00 71 ASP A CA 1
ATOM 569 C C . ASP A 1 71 ? -16.562 9.451 3.121 1.00 97.00 71 ASP A C 1
ATOM 571 O O . ASP A 1 71 ? -17.287 10.223 2.496 1.00 97.00 71 ASP A O 1
ATOM 575 N N . LYS A 1 72 ? -15.292 9.775 3.398 1.00 97.12 72 LYS A N 1
ATOM 576 C CA . LYS A 1 72 ? -14.678 11.079 3.087 1.00 97.12 72 LYS A CA 1
ATOM 577 C C . LYS A 1 72 ? -13.464 10.991 2.168 1.00 97.12 72 LYS A C 1
ATOM 579 O O . LYS A 1 72 ? -13.136 11.975 1.509 1.00 97.12 72 LYS A O 1
ATOM 584 N N . MET A 1 73 ? -12.739 9.877 2.188 1.00 98.06 73 MET A N 1
ATOM 585 C CA . MET A 1 73 ? -11.430 9.733 1.557 1.00 98.06 73 MET A CA 1
ATOM 586 C C . MET A 1 73 ? -11.237 8.319 1.015 1.00 98.06 73 MET A C 1
ATOM 588 O O . MET A 1 73 ? -11.711 7.348 1.595 1.00 98.06 73 MET A O 1
ATOM 592 N N . ALA A 1 74 ? -10.477 8.211 -0.070 1.00 98.06 74 ALA A N 1
ATOM 593 C CA . ALA A 1 74 ? -10.035 6.951 -0.650 1.00 98.06 74 ALA A CA 1
ATOM 594 C C . ALA A 1 74 ? -8.624 7.116 -1.217 1.00 98.06 74 ALA A C 1
ATOM 596 O O . ALA A 1 74 ? -8.218 8.227 -1.564 1.00 98.06 74 ALA A O 1
ATOM 597 N N . GLY A 1 75 ? -7.874 6.023 -1.309 1.00 98.25 75 GLY A N 1
ATOM 598 C CA . GLY A 1 75 ? -6.526 6.062 -1.863 1.00 98.25 75 GLY A CA 1
ATOM 599 C C . GLY A 1 75 ? -5.729 4.790 -1.626 1.00 98.25 75 GLY A C 1
ATOM 600 O O . GLY A 1 75 ? -6.253 3.765 -1.188 1.00 98.25 75 GLY A O 1
ATOM 601 N N . HIS A 1 76 ? -4.439 4.876 -1.928 1.00 98.50 76 HIS A N 1
ATOM 602 C CA . HIS A 1 76 ? -3.464 3.830 -1.661 1.00 98.50 76 HIS A CA 1
ATOM 603 C C . HIS A 1 76 ? -2.984 3.920 -0.213 1.00 98.50 76 HIS A C 1
ATOM 605 O O . HIS A 1 76 ? -2.472 4.961 0.199 1.00 98.50 76 HIS A O 1
ATOM 611 N N . TYR A 1 77 ? -3.134 2.841 0.548 1.00 98.50 77 TYR A N 1
ATOM 612 C CA . TYR A 1 77 ? -2.724 2.751 1.947 1.00 98.50 77 TYR A CA 1
ATOM 613 C C . TYR A 1 77 ? -1.205 2.602 2.077 1.00 98.50 77 TYR A C 1
ATOM 615 O O . TYR A 1 77 ? -0.602 1.799 1.370 1.00 98.50 77 TYR A O 1
ATOM 623 N N . HIS A 1 78 ? -0.605 3.330 3.022 1.00 97.50 78 HIS A N 1
ATOM 624 C CA . HIS A 1 78 ? 0.804 3.177 3.396 1.00 97.50 78 HIS A CA 1
ATOM 625 C C . HIS A 1 78 ? 0.973 2.510 4.765 1.00 97.50 78 HIS A C 1
ATOM 627 O O . HIS A 1 78 ? 1.548 1.429 4.852 1.00 97.50 78 HIS A O 1
ATOM 633 N N . TYR A 1 79 ? 0.498 3.158 5.830 1.00 98.06 79 TYR A N 1
ATOM 634 C CA . TYR A 1 79 ? 0.649 2.713 7.223 1.00 98.06 79 TYR A CA 1
ATOM 635 C C . TYR A 1 79 ? -0.329 3.459 8.142 1.00 98.06 79 TYR A C 1
ATOM 637 O O . TYR A 1 79 ? -0.882 4.490 7.751 1.00 98.06 79 TYR A O 1
ATOM 645 N N . ASP A 1 80 ? -0.539 2.984 9.373 1.00 98.12 80 ASP A N 1
ATOM 646 C CA . ASP A 1 80 ? -1.213 3.788 10.397 1.00 98.12 80 ASP A CA 1
ATOM 647 C C . ASP A 1 80 ? -0.301 4.857 11.002 1.00 98.12 80 ASP A C 1
ATOM 649 O O . ASP A 1 80 ? 0.910 4.688 11.122 1.00 98.12 80 ASP A O 1
ATOM 653 N N . THR A 1 81 ? -0.896 5.977 11.402 1.00 98.38 81 THR A N 1
ATOM 654 C CA . THR A 1 81 ? -0.183 7.089 12.052 1.00 98.38 81 THR A CA 1
ATOM 655 C C . THR A 1 81 ? -0.450 7.154 13.556 1.00 98.38 81 THR A C 1
ATOM 657 O O . THR A 1 81 ? -0.010 8.081 14.237 1.00 98.38 81 THR A O 1
ATOM 660 N N . THR A 1 82 ? -1.166 6.168 14.109 1.00 98.19 82 THR A N 1
ATOM 661 C CA . THR A 1 82 ? -1.531 6.117 15.532 1.00 98.19 82 THR A CA 1
ATOM 662 C C . THR A 1 82 ? -1.302 4.721 16.127 1.00 98.19 82 THR A C 1
ATOM 664 O O . THR A 1 82 ? -2.264 4.086 16.577 1.00 98.19 82 THR A O 1
ATOM 667 N N . PRO A 1 83 ? -0.044 4.252 16.190 1.00 96.88 83 PRO A N 1
ATOM 668 C CA . PRO A 1 83 ? 0.286 2.848 16.457 1.00 96.88 83 PRO A CA 1
ATOM 669 C C . PRO A 1 83 ? -0.134 2.361 17.847 1.00 96.88 83 PRO A C 1
ATOM 671 O O . PRO A 1 83 ? -0.397 1.182 18.042 1.00 96.88 83 PRO A O 1
ATOM 674 N N . LEU A 1 84 ? -0.254 3.264 18.825 1.00 97.94 84 LEU A N 1
ATOM 675 C CA . LEU A 1 84 ? -0.632 2.906 20.197 1.00 97.94 84 LEU A CA 1
ATOM 676 C C . LEU A 1 84 ? -2.121 2.568 20.371 1.00 97.94 84 LEU A C 1
ATOM 678 O O . LEU A 1 84 ? -2.508 2.063 21.420 1.00 97.94 84 LEU A O 1
ATOM 682 N N . ARG A 1 85 ? -2.970 2.898 19.390 1.00 96.69 85 ARG A N 1
ATOM 683 C CA . ARG A 1 85 ? -4.435 2.749 19.492 1.00 96.69 85 ARG A CA 1
ATOM 684 C C . ARG A 1 85 ? -5.091 2.167 18.243 1.00 96.69 85 ARG A C 1
ATOM 686 O O . ARG A 1 85 ? -6.318 2.165 18.155 1.00 96.69 85 ARG A O 1
ATOM 693 N N . VAL A 1 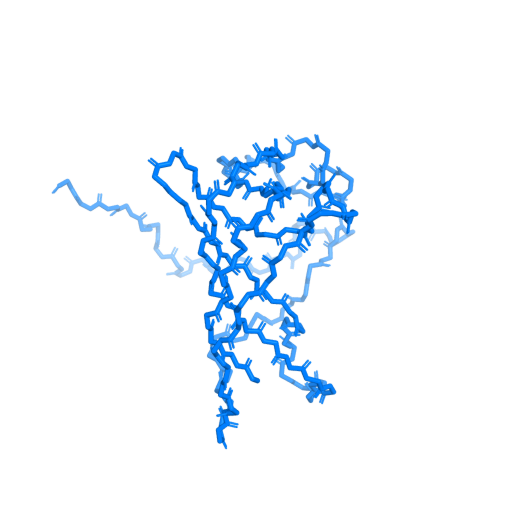86 ? -4.292 1.795 17.246 1.00 98.25 86 VAL A N 1
ATOM 694 C CA . VAL A 1 86 ? -4.809 1.260 15.991 1.00 98.25 86 VAL A CA 1
ATOM 695 C C . VAL A 1 86 ? -5.409 -0.123 16.233 1.00 98.25 86 VAL A C 1
ATOM 697 O O . VAL A 1 86 ? -4.851 -0.934 16.968 1.00 98.25 86 VAL A O 1
ATOM 700 N N . GLU A 1 87 ? -6.564 -0.387 15.630 1.00 98.56 87 GLU A N 1
ATOM 701 C CA . GLU A 1 87 ? -7.235 -1.687 15.705 1.00 98.56 87 GLU A CA 1
ATOM 702 C C . GLU A 1 87 ? -7.562 -2.163 14.292 1.00 98.56 87 GLU A C 1
ATOM 704 O O . GLU A 1 87 ? -8.237 -1.454 13.542 1.00 98.56 87 GLU A O 1
ATOM 709 N N . TYR A 1 88 ? -7.105 -3.366 13.947 1.00 98.44 88 TYR A N 1
ATOM 710 C CA . TYR A 1 88 ? -7.332 -3.995 12.649 1.00 98.44 88 TYR A CA 1
ATOM 711 C C . TYR A 1 88 ? -8.241 -5.216 12.791 1.00 98.44 88 TYR A C 1
ATOM 713 O O . TYR A 1 88 ? -8.072 -6.026 13.701 1.00 98.44 88 TYR A O 1
ATOM 721 N N . GLU A 1 89 ? -9.172 -5.371 11.859 1.00 98.69 89 GLU A N 1
ATOM 722 C CA . GLU A 1 89 ? -9.987 -6.571 11.678 1.00 98.69 89 GLU A CA 1
ATOM 723 C C . GLU A 1 89 ? -9.847 -7.048 10.232 1.00 98.69 89 GLU A C 1
ATOM 725 O O . GLU A 1 89 ? -10.073 -6.285 9.293 1.00 98.69 89 GLU A O 1
ATOM 730 N N . CYS A 1 90 ? -9.420 -8.298 10.051 1.00 98.31 90 CYS A N 1
ATOM 731 C CA . CYS A 1 90 ? -8.974 -8.818 8.761 1.00 98.31 90 CYS A CA 1
ATOM 732 C C . CYS A 1 90 ? -9.769 -10.065 8.371 1.00 98.31 90 CYS A C 1
ATOM 734 O O . CYS A 1 90 ? -9.817 -11.034 9.127 1.00 98.31 90 CYS A O 1
ATOM 736 N N . TYR A 1 91 ? -10.298 -10.072 7.151 1.00 98.44 91 TYR A N 1
ATOM 737 C CA . TYR A 1 91 ? -10.900 -11.238 6.508 1.00 98.44 91 TYR A CA 1
ATOM 738 C C . TYR A 1 91 ? -10.084 -11.557 5.257 1.00 98.44 91 TYR A C 1
ATOM 740 O O . TYR A 1 91 ? -10.194 -10.864 4.245 1.00 98.44 91 TYR A O 1
ATOM 748 N N . LEU A 1 92 ? -9.218 -12.569 5.346 1.00 98.38 92 LEU A N 1
ATOM 749 C CA . LEU A 1 92 ? -8.221 -12.890 4.323 1.00 98.38 92 LEU A CA 1
ATOM 750 C C . LEU A 1 92 ? -8.361 -14.338 3.852 1.00 98.38 92 LEU A C 1
ATOM 752 O O . LEU A 1 92 ? -8.669 -15.224 4.645 1.00 98.38 92 LEU A O 1
ATOM 756 N N . GLN A 1 93 ? -8.066 -14.570 2.574 1.00 97.88 93 GLN A N 1
ATOM 757 C CA . GLN A 1 93 ? -8.105 -15.883 1.936 1.00 97.88 93 GLN A CA 1
ATOM 758 C C . GLN A 1 93 ? -6.820 -16.130 1.129 1.00 97.88 93 GLN A C 1
ATOM 760 O O . GLN A 1 93 ? -6.214 -15.213 0.554 1.00 97.88 93 GLN A O 1
ATOM 765 N N . LEU A 1 94 ? -6.391 -17.393 1.081 1.00 97.38 94 LEU A N 1
ATOM 766 C CA . LEU A 1 94 ? -5.332 -17.843 0.180 1.00 97.38 94 LEU A CA 1
ATOM 767 C C . LEU A 1 94 ? -5.844 -17.897 -1.264 1.00 97.38 94 LEU A C 1
ATOM 769 O O . LEU A 1 94 ? -7.008 -18.196 -1.506 1.00 97.38 94 LEU A O 1
ATOM 773 N N . ALA A 1 95 ? -4.967 -17.592 -2.217 1.00 95.44 95 ALA A N 1
ATOM 774 C CA . ALA A 1 95 ? -5.275 -17.727 -3.634 1.00 95.44 95 ALA A CA 1
ATOM 775 C C . ALA A 1 95 ? -4.680 -19.041 -4.144 1.00 95.44 95 ALA A C 1
ATOM 777 O O . ALA A 1 95 ? -3.501 -19.297 -3.901 1.00 95.44 95 ALA A O 1
ATOM 778 N N . ASP A 1 96 ? -5.471 -19.827 -4.871 1.00 95.56 96 ASP A N 1
ATOM 779 C CA . ASP A 1 96 ? -5.030 -21.111 -5.437 1.00 95.56 96 ASP A CA 1
ATOM 780 C C . ASP A 1 96 ? -4.189 -20.938 -6.708 1.00 95.56 96 ASP A C 1
ATOM 782 O O . ASP A 1 96 ? -3.501 -21.854 -7.153 1.00 95.56 96 ASP A O 1
ATOM 786 N N . SER A 1 97 ? -4.266 -19.773 -7.352 1.00 93.25 97 SER A N 1
ATOM 787 C CA . SER A 1 97 ? -3.578 -19.494 -8.613 1.00 93.25 97 SER A CA 1
ATOM 788 C C . SER A 1 97 ? -3.238 -18.013 -8.743 1.00 93.25 97 SER A C 1
ATOM 790 O O . SER A 1 97 ? -3.919 -17.151 -8.185 1.00 93.25 97 SER A O 1
ATOM 792 N N . ILE A 1 98 ? -2.185 -17.721 -9.508 1.00 92.38 98 ILE A N 1
ATOM 793 C CA . ILE A 1 98 ? -1.746 -16.367 -9.856 1.00 92.38 98 ILE A CA 1
ATOM 794 C C . ILE A 1 98 ? -1.661 -16.288 -11.376 1.00 92.38 98 ILE A C 1
ATOM 796 O O . ILE A 1 98 ? -1.051 -17.144 -12.010 1.00 92.38 98 ILE A O 1
ATOM 800 N N . TYR A 1 99 ? -2.248 -15.242 -11.951 1.00 92.88 99 TYR A N 1
ATOM 801 C CA . TYR A 1 99 ? -2.199 -14.975 -13.383 1.00 92.88 99 TYR A CA 1
ATOM 802 C C . TYR A 1 99 ? -1.488 -13.647 -13.618 1.00 92.88 99 TYR A C 1
ATOM 804 O O . TYR A 1 99 ? -1.906 -12.615 -13.091 1.00 92.88 99 TYR A O 1
ATOM 812 N N . ARG A 1 100 ? -0.417 -13.663 -14.418 1.00 93.12 100 ARG A N 1
ATOM 813 C CA . ARG A 1 100 ? 0.252 -12.444 -14.876 1.00 93.12 100 ARG A CA 1
ATOM 814 C C . ARG A 1 100 ? -0.280 -12.079 -16.254 1.00 93.12 100 ARG A C 1
ATOM 816 O O . ARG A 1 100 ? -0.025 -12.777 -17.228 1.00 93.12 100 ARG A O 1
ATOM 823 N N . VAL A 1 101 ? -1.024 -10.984 -16.316 1.00 93.62 101 VAL A N 1
ATOM 824 C CA . VAL A 1 101 ? -1.560 -10.420 -17.559 1.00 93.62 101 VAL A CA 1
ATOM 825 C C . VAL A 1 101 ? -0.734 -9.191 -17.922 1.00 93.62 101 VAL A C 1
ATOM 827 O O . VAL A 1 101 ? -0.347 -8.445 -17.020 1.00 93.62 101 VAL A O 1
ATOM 830 N N . ASP A 1 102 ? -0.451 -9.026 -19.216 1.00 92.06 102 ASP A N 1
ATOM 831 C CA . ASP A 1 102 ? 0.217 -7.853 -19.798 1.00 92.06 102 ASP A CA 1
ATOM 832 C C . ASP A 1 102 ? 1.437 -7.386 -18.982 1.00 92.06 102 ASP A C 1
ATOM 834 O O . ASP A 1 102 ? 1.481 -6.298 -18.402 1.00 92.06 102 ASP A O 1
ATOM 838 N N . ARG A 1 103 ? 2.418 -8.287 -18.827 1.00 88.31 103 ARG A N 1
ATOM 839 C CA . ARG A 1 103 ? 3.656 -7.960 -18.115 1.00 88.31 103 ARG A CA 1
ATOM 840 C C . ARG A 1 103 ? 4.395 -6.869 -18.886 1.00 88.31 103 ARG A C 1
ATOM 842 O O . ARG A 1 103 ? 4.695 -7.044 -20.065 1.00 88.31 103 ARG A O 1
ATOM 849 N N . ALA A 1 104 ? 4.742 -5.786 -18.192 1.00 84.94 104 ALA A N 1
ATOM 850 C CA . ALA A 1 104 ? 5.574 -4.743 -18.765 1.00 84.94 104 ALA A CA 1
ATOM 851 C C . ALA A 1 104 ? 6.915 -5.353 -19.219 1.00 84.94 104 ALA A C 1
ATOM 853 O O . ALA A 1 104 ? 7.558 -6.054 -18.435 1.00 84.94 104 ALA A O 1
ATOM 854 N N . PRO A 1 105 ? 7.364 -5.095 -20.460 1.00 81.88 105 PRO A N 1
ATOM 855 C CA . PRO A 1 105 ? 8.629 -5.636 -20.958 1.00 81.88 105 PRO A CA 1
ATOM 856 C C . PRO A 1 105 ? 9.845 -4.999 -20.274 1.00 81.88 105 PRO A C 1
ATOM 858 O O . PRO A 1 105 ? 10.966 -5.471 -20.440 1.00 81.88 105 PRO A O 1
ATOM 861 N N . GLN A 1 106 ? 9.627 -3.917 -19.523 1.00 78.25 106 GLN A N 1
ATOM 862 C CA . GLN A 1 106 ? 10.660 -3.155 -18.852 1.00 78.25 106 GLN A CA 1
ATOM 863 C C . GLN A 1 106 ? 10.176 -2.692 -17.477 1.00 78.25 106 GLN A C 1
ATOM 865 O O . GLN A 1 106 ? 9.044 -2.225 -17.331 1.00 78.25 106 GLN A O 1
ATOM 870 N N . GLU A 1 107 ? 11.063 -2.781 -16.492 1.00 78.31 107 GLU A N 1
ATOM 871 C CA . GLU A 1 107 ? 10.871 -2.194 -15.168 1.00 78.31 107 GLU A CA 1
ATOM 872 C C . GLU A 1 107 ? 11.118 -0.676 -15.191 1.00 78.31 107 GLU A C 1
ATOM 874 O O . GLU A 1 107 ? 11.634 -0.111 -16.160 1.00 78.31 107 GLU A O 1
ATOM 879 N N . ALA A 1 108 ? 10.732 0.016 -14.119 1.00 77.50 108 ALA A N 1
ATOM 880 C CA . ALA A 1 108 ? 10.978 1.447 -14.008 1.00 77.50 108 ALA A CA 1
ATOM 881 C C . ALA A 1 108 ? 12.488 1.734 -13.930 1.00 77.50 108 ALA A C 1
ATOM 883 O O . ALA A 1 108 ? 13.127 1.475 -12.915 1.00 77.50 108 ALA A O 1
ATOM 884 N N . ASP A 1 109 ? 13.036 2.330 -14.988 1.00 82.75 109 ASP A N 1
ATOM 885 C CA . ASP A 1 109 ? 14.414 2.814 -15.030 1.00 82.75 109 ASP A CA 1
ATOM 886 C C . ASP A 1 109 ? 14.431 4.341 -15.173 1.00 82.75 109 ASP A C 1
ATOM 888 O O . ASP A 1 109 ? 14.128 4.917 -16.222 1.00 82.75 109 ASP A O 1
ATOM 892 N N . PHE A 1 110 ? 14.794 5.013 -14.082 1.00 83.75 110 PHE A N 1
ATOM 893 C CA . PHE A 1 110 ? 14.894 6.469 -14.020 1.00 83.75 110 PHE A CA 1
ATOM 894 C C . PHE A 1 110 ? 16.032 7.047 -14.877 1.00 83.75 110 PHE A C 1
ATOM 896 O O . PHE A 1 110 ? 15.979 8.224 -15.259 1.00 83.75 110 PHE A O 1
ATOM 903 N N . GLN A 1 111 ? 17.047 6.236 -15.183 1.00 80.12 111 GLN A N 1
ATOM 904 C CA . GLN A 1 111 ? 18.235 6.626 -15.942 1.00 80.12 111 GLN A CA 1
ATOM 905 C C . GLN A 1 111 ? 18.126 6.308 -17.435 1.00 80.12 111 GLN A C 1
ATOM 907 O O . GLN A 1 111 ? 18.932 6.811 -18.217 1.00 80.12 111 GLN A O 1
ATOM 912 N N . MET A 1 112 ? 17.108 5.550 -17.843 1.00 75.56 112 MET A N 1
ATOM 913 C CA . MET A 1 112 ? 16.870 5.202 -19.240 1.00 75.56 112 MET A CA 1
ATOM 914 C C . MET A 1 112 ? 16.810 6.449 -20.139 1.00 75.56 112 MET A C 1
ATOM 916 O O . MET A 1 112 ? 16.083 7.414 -19.858 1.00 75.56 112 MET A O 1
ATOM 920 N N . ASP A 1 113 ? 17.532 6.432 -21.263 1.00 76.12 113 ASP A N 1
ATOM 921 C CA . ASP A 1 113 ? 17.340 7.443 -22.302 1.00 76.12 113 ASP A CA 1
ATOM 922 C C . ASP A 1 113 ? 15.923 7.309 -22.874 1.00 76.12 113 ASP A C 1
ATOM 924 O O . ASP A 1 113 ? 15.505 6.258 -23.345 1.00 76.12 113 ASP A O 1
ATOM 928 N N . ILE A 1 114 ? 15.153 8.394 -22.861 1.00 68.12 114 ILE A N 1
ATOM 929 C CA . ILE A 1 114 ? 13.793 8.348 -23.400 1.00 68.12 114 ILE A CA 1
ATOM 930 C C . ILE A 1 114 ? 13.782 8.109 -24.912 1.00 68.12 114 ILE A C 1
ATOM 932 O O . ILE A 1 114 ? 12.812 7.570 -25.436 1.00 68.12 114 ILE A O 1
ATOM 936 N N . ARG A 1 115 ? 14.858 8.479 -25.615 1.00 70.31 115 ARG A N 1
ATOM 937 C CA . ARG A 1 115 ? 14.983 8.264 -27.061 1.00 70.31 115 ARG A CA 1
ATOM 938 C C . ARG A 1 115 ? 15.134 6.789 -27.422 1.00 70.31 115 ARG A C 1
ATOM 940 O O . ARG A 1 115 ? 14.876 6.441 -28.567 1.00 70.31 115 ARG A O 1
ATOM 947 N N . SER A 1 116 ? 15.535 5.944 -26.471 1.00 67.81 116 SER A N 1
ATOM 948 C CA . SER A 1 116 ? 15.622 4.496 -26.666 1.00 67.81 116 SER A CA 1
ATOM 949 C C . SER A 1 116 ? 14.338 3.758 -26.284 1.00 67.81 116 SER A C 1
ATOM 951 O O . SER A 1 116 ? 14.285 2.539 -26.429 1.00 67.81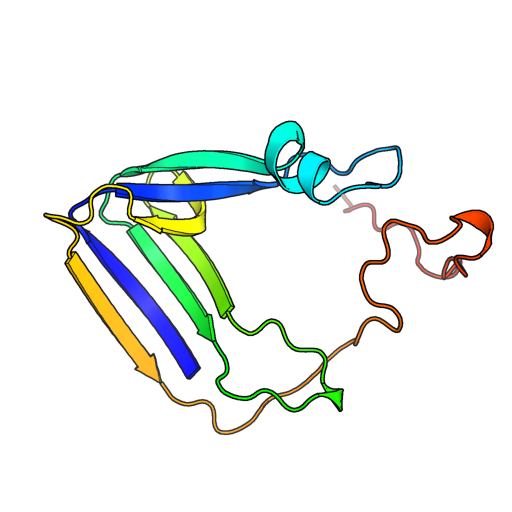 116 SER A O 1
ATOM 953 N N . ARG A 1 117 ? 13.286 4.457 -25.820 1.00 63.81 117 ARG A N 1
ATOM 954 C CA . ARG A 1 117 ? 11.970 3.830 -25.645 1.00 63.81 117 ARG A CA 1
ATOM 955 C C . ARG A 1 117 ? 11.383 3.545 -27.020 1.00 63.81 117 ARG A C 1
ATOM 957 O O . ARG A 1 117 ? 11.030 4.475 -27.743 1.00 63.81 117 ARG A O 1
ATOM 964 N N . GLU A 1 118 ? 11.203 2.270 -27.341 1.00 55.84 118 GLU A N 1
ATOM 965 C CA . GLU A 1 118 ? 10.230 1.881 -28.356 1.00 55.84 118 GLU A CA 1
ATOM 966 C C . GLU A 1 118 ? 8.851 2.304 -27.840 1.00 55.84 118 GLU A C 1
ATOM 968 O O . GLU A 1 118 ? 8.277 1.692 -26.937 1.00 55.84 118 GLU A O 1
ATOM 973 N N . SER A 1 119 ? 8.329 3.422 -28.345 1.00 53.47 119 SER A N 1
ATOM 974 C CA . SER A 1 119 ? 6.920 3.722 -28.151 1.00 53.47 119 SER A CA 1
ATOM 975 C C . SER A 1 119 ? 6.142 2.683 -28.947 1.00 53.47 119 SER A C 1
ATOM 977 O O . SER A 1 119 ? 6.365 2.504 -30.146 1.00 53.47 119 SER A O 1
ATOM 979 N N . ASN A 1 120 ? 5.217 1.981 -28.293 1.00 48.06 120 ASN A N 1
ATOM 980 C CA . ASN A 1 120 ? 4.238 1.195 -29.024 1.00 48.06 120 ASN A CA 1
ATOM 981 C C . ASN A 1 120 ? 3.301 2.184 -29.737 1.00 48.06 120 ASN A C 1
ATOM 983 O O . ASN A 1 120 ? 2.253 2.562 -29.220 1.00 48.06 120 ASN A O 1
ATOM 987 N N . THR A 1 121 ? 3.723 2.662 -30.910 1.00 49.69 121 THR A N 1
ATOM 988 C CA . THR A 1 121 ? 3.026 3.659 -31.742 1.00 49.69 121 THR A CA 1
ATOM 989 C C . THR A 1 121 ? 1.658 3.179 -32.234 1.00 49.69 121 THR A C 1
ATOM 991 O O . THR A 1 121 ? 0.916 3.945 -32.843 1.00 49.69 121 THR A O 1
ATOM 994 N N . THR A 1 122 ? 1.302 1.924 -31.950 1.00 46.81 122 THR A N 1
ATOM 995 C CA . THR A 1 122 ? 0.009 1.321 -32.286 1.00 46.81 122 THR A CA 1
ATOM 996 C C . THR A 1 122 ? -1.062 1.516 -31.209 1.00 46.81 122 THR A C 1
ATOM 998 O O . THR A 1 122 ? -2.245 1.322 -31.495 1.00 46.81 122 THR A O 1
ATOM 1001 N N . ALA A 1 123 ? -0.693 1.938 -29.992 1.00 48.28 123 ALA A N 1
ATOM 1002 C CA . ALA A 1 123 ? -1.664 2.261 -28.954 1.00 48.28 123 ALA A CA 1
ATOM 1003 C C . ALA A 1 123 ? -2.397 3.559 -29.330 1.00 48.28 123 ALA A C 1
ATOM 1005 O O . ALA A 1 123 ? -1.865 4.661 -29.189 1.00 48.28 123 ALA A O 1
ATOM 1006 N N . LYS A 1 124 ? -3.626 3.431 -29.845 1.00 42.38 124 LYS A N 1
ATOM 1007 C CA . LYS A 1 124 ? -4.505 4.582 -30.085 1.00 42.38 124 LYS A CA 1
ATOM 1008 C C . LYS A 1 124 ? -4.713 5.332 -28.771 1.00 42.38 124 LYS A C 1
ATOM 1010 O O . LYS A 1 124 ? -4.965 4.712 -27.740 1.00 42.38 124 LYS A O 1
ATOM 1015 N N . SER A 1 125 ? -4.648 6.662 -28.819 1.00 47.59 125 SER A N 1
ATOM 1016 C CA . SER A 1 125 ? -5.081 7.508 -27.709 1.00 47.59 125 SER A CA 1
ATOM 1017 C C . SER A 1 125 ? -6.520 7.143 -27.353 1.00 47.59 125 SER A C 1
ATOM 1019 O O . SER A 1 125 ? -7.425 7.343 -28.163 1.00 47.59 125 SER A O 1
ATOM 1021 N N . TRP A 1 126 ? -6.731 6.576 -26.169 1.00 45.84 126 TRP A N 1
ATOM 1022 C CA . TRP A 1 126 ? -8.074 6.370 -25.655 1.00 45.84 126 TRP A CA 1
ATOM 1023 C C . TRP A 1 126 ? -8.599 7.720 -25.173 1.00 45.84 126 TRP A C 1
ATOM 1025 O O . TRP A 1 126 ? -8.161 8.244 -24.150 1.00 45.84 126 TRP A O 1
ATOM 1035 N N . THR A 1 127 ? -9.494 8.315 -25.950 1.00 45.84 127 THR A N 1
ATOM 1036 C CA . THR A 1 127 ? -10.381 9.378 -25.482 1.00 45.84 127 THR A CA 1
ATOM 1037 C C . THR A 1 127 ? -11.696 8.712 -25.092 1.00 45.84 127 THR A C 1
ATOM 1039 O O . THR A 1 127 ? -12.279 8.054 -25.957 1.00 45.84 127 THR A O 1
ATOM 1042 N N . PRO A 1 128 ? -12.174 8.833 -23.840 1.00 45.12 128 PRO A N 1
ATOM 1043 C CA . PRO A 1 128 ? -13.540 8.433 -23.535 1.00 45.12 128 PRO A CA 1
ATOM 1044 C C . PRO A 1 128 ? -14.486 9.237 -24.433 1.00 45.12 128 PRO A C 1
ATOM 1046 O O . PRO A 1 128 ? -14.342 10.457 -24.540 1.00 45.12 128 PRO A O 1
ATOM 1049 N N . GLU A 1 129 ? -15.399 8.553 -25.121 1.00 54.06 129 GLU A N 1
ATOM 1050 C CA . GLU A 1 129 ? -16.516 9.229 -25.784 1.00 54.06 129 GLU A CA 1
ATOM 1051 C C . GLU A 1 129 ? -17.437 9.860 -24.719 1.00 54.06 129 GLU A C 1
ATOM 1053 O O . GLU A 1 129 ? -17.497 9.334 -23.602 1.00 54.0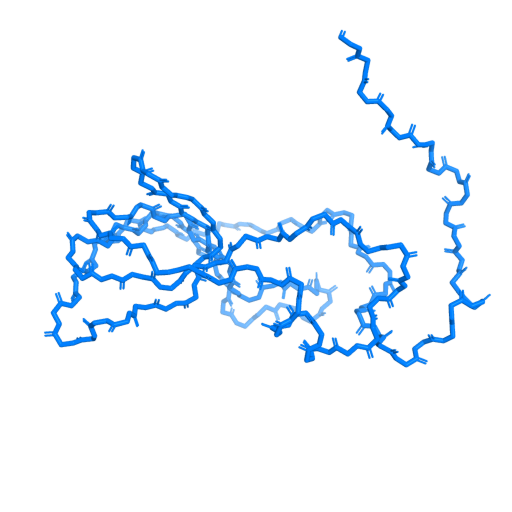6 129 GLU A O 1
ATOM 1058 N N . PRO A 1 130 ? -18.070 11.009 -25.028 1.00 54.94 130 PRO A N 1
ATOM 1059 C CA . PRO A 1 130 ? -18.894 11.767 -24.085 1.00 54.94 130 PRO A CA 1
ATOM 1060 C C . PRO A 1 130 ? -20.107 10.997 -23.549 1.00 54.94 130 PRO A C 1
ATOM 1062 O O . PRO A 1 130 ? -20.669 10.158 -24.289 1.00 54.94 130 PRO A O 1
#

InterPro domains:
  IPR015021 Ester hydrolase C11orf54, Domain of unknown function DUF1907 [PF08925] (1-101)
  IPR015021 Ester hydrolase C11orf54, Domain of unknown function DUF1907 [PTHR13204] (1-109)
  IPR015021 Ester hydrolase C11orf54, Domain of unknown function DUF1907 [SM01168] (1-101)

Organism: Oxyrrhis marina (NCBI:txid2969)